Protein AF-A0AAW2ZKB3-F1 (afdb_monomer)

InterPro domains:
  IPR002048 EF-hand domain [PF13499] (27-83)
  IPR002048 EF-hand domain [PF13499] (106-162)
  IPR002048 EF-hand domain [PS50222] (54-89)
  IPR002048 EF-hand domain [PS50222] (99-134)
  IPR002048 EF-hand domain [PS50222] (140-165)
  IPR002048 EF-hand domain [SM00054] (58-86)
  IPR002048 EF-hand domain [SM00054] (103-131)
  IPR002048 EF-hand domain [SM00054] (137-165)
  IPR011992 EF-hand domain pair [SSF47473] (18-162)
  IPR018247 EF-Hand 1, calcium-binding site [PS00018] (67-79)
  IPR018247 EF-Hand 1, calcium-binding site [PS00018] (146-158)

Secondary structure (DSSP, 8-state):
--HHHHHSS-TTHHHHHHHHHHHHSSSSSSEE-HHHHHHHHHHHHHHHT------HHHHHHHHHHH-SS-SSSEEHHHHHHHHHHHHHH-GGGHHHHHHHHHHHHHHHHHH-TT--SEE-HHHHHHHHHHTT--GGGHHHHHHHH-SS-SS-EEHHHHHHHTT--

Foldseek 3Di:
DQLLVQCQDDDDSNLVVLQVLLCVQDPDALKAALVSVLSSVVVLCVSNVEDAPSPSLLSVLVQQQQPPVPPRIHGSVSVVVVVVVVVVVPSNCNRVLSVVSSVVVVLQVVLVVVVPQWHALVSVLVSCVVVVHDSVCSVVLQCQLVVVPPRTRHSNSVCVSVVSD

Sequence (165 aa):
MSATRLLSHTNASNKAIMRSVFRSHHEGDDIVDKEGLRSVLKEISSRVQEEINTSDKSIKSLMLLMDSDNNGTVDFEEFFKWWSKLIKNDVKKVGGVVDEISTLYENYISYDKDGKGYLNHDQFKMLWEDMGNDPCFAAEAINYVDANHDNQISFQELCIAFNII

Structure (mmCIF, N/CA/C/O backbone):
data_AF-A0AAW2ZKB3-F1
#
_entry.id   AF-A0AAW2ZKB3-F1
#
loop_
_atom_site.group_PDB
_atom_site.id
_atom_site.type_symbol
_atom_site.label_atom_id
_atom_site.label_alt_id
_atom_site.label_comp_id
_atom_site.label_asym_id
_atom_site.label_entity_id
_atom_site.label_seq_id
_atom_site.pdbx_PDB_ins_code
_atom_site.Cartn_x
_atom_site.Cartn_y
_atom_site.Cartn_z
_atom_site.occupancy
_atom_site.B_iso_or_equiv
_atom_site.auth_seq_id
_atom_site.auth_comp_id
_atom_site.auth_asym_id
_atom_site.auth_atom_id
_atom_site.pdbx_PDB_model_num
ATOM 1 N N . MET A 1 1 ? -8.822 1.399 31.746 1.00 42.34 1 MET A N 1
ATOM 2 C CA . MET A 1 1 ? -8.377 0.242 30.938 1.00 42.34 1 MET A CA 1
ATOM 3 C C . MET A 1 1 ? -7.554 0.793 29.788 1.00 42.34 1 MET A C 1
ATOM 5 O O . MET A 1 1 ? -8.070 1.655 29.096 1.00 42.34 1 MET A O 1
ATOM 9 N N . SER A 1 2 ? -6.280 0.408 29.649 1.00 42.28 2 SER A N 1
ATOM 10 C CA . SER A 1 2 ? -5.425 0.959 28.585 1.00 42.28 2 SER A CA 1
ATOM 11 C C . SER A 1 2 ? -5.968 0.533 27.223 1.00 42.28 2 SER A C 1
ATOM 13 O O . SER A 1 2 ? -6.228 -0.655 27.028 1.00 42.28 2 SER A O 1
ATOM 15 N N . ALA A 1 3 ? -6.158 1.473 26.302 1.00 44.09 3 ALA A N 1
ATOM 16 C CA . ALA A 1 3 ? -6.725 1.211 24.981 1.00 44.09 3 ALA A CA 1
ATOM 17 C C . ALA A 1 3 ? -5.878 0.223 24.150 1.00 44.09 3 ALA A C 1
ATOM 19 O O . ALA A 1 3 ? -6.408 -0.541 23.346 1.00 44.09 3 ALA A O 1
ATOM 20 N N . THR A 1 4 ? -4.591 0.092 24.487 1.00 46.59 4 THR A N 1
ATOM 21 C CA . THR A 1 4 ? -3.684 -0.957 23.995 1.00 46.59 4 THR A CA 1
ATOM 22 C C . THR A 1 4 ? -4.184 -2.377 24.295 1.00 46.59 4 THR A C 1
ATOM 24 O O . THR A 1 4 ? -3.910 -3.302 23.540 1.00 46.59 4 THR A O 1
ATOM 27 N N . ARG A 1 5 ? -4.940 -2.579 25.386 1.00 46.22 5 ARG A N 1
ATOM 28 C CA . ARG A 1 5 ? -5.510 -3.885 25.767 1.00 46.22 5 ARG A CA 1
ATOM 29 C C . ARG A 1 5 ? -6.793 -4.216 25.000 1.00 46.22 5 ARG A C 1
ATOM 31 O O . ARG A 1 5 ? -7.137 -5.385 24.887 1.00 46.22 5 ARG A O 1
ATOM 38 N N . LEU A 1 6 ? -7.482 -3.197 24.483 1.00 51.41 6 LEU A N 1
ATOM 39 C CA . LEU A 1 6 ? -8.721 -3.339 23.714 1.00 51.41 6 LEU A CA 1
ATOM 40 C C . LEU A 1 6 ? -8.462 -3.797 22.277 1.00 51.41 6 LEU A C 1
ATOM 42 O O . LEU A 1 6 ? -9.338 -4.414 21.692 1.00 51.41 6 LEU A O 1
ATOM 46 N N . LEU A 1 7 ? -7.266 -3.525 21.744 1.00 55.62 7 LEU A N 1
ATOM 47 C CA . LEU A 1 7 ? -6.882 -3.858 20.371 1.00 55.62 7 LEU A CA 1
ATOM 48 C C . LEU A 1 7 ? -5.869 -5.013 20.279 1.00 55.62 7 LEU A C 1
ATOM 50 O O . LEU A 1 7 ? -5.581 -5.477 19.180 1.00 55.62 7 LEU A O 1
ATOM 54 N N . SER A 1 8 ? -5.365 -5.530 21.408 1.00 52.09 8 SER A N 1
ATOM 55 C CA . SER A 1 8 ? -4.325 -6.572 21.428 1.00 52.09 8 SER A CA 1
ATOM 56 C C . SER A 1 8 ? -4.827 -8.022 21.405 1.00 52.09 8 SER A C 1
ATOM 58 O O . SER A 1 8 ? -4.004 -8.923 21.283 1.00 52.09 8 SER A O 1
ATOM 60 N N . HIS A 1 9 ? -6.134 -8.292 21.538 1.00 43.50 9 HIS A N 1
ATOM 61 C CA . HIS A 1 9 ? -6.676 -9.663 21.578 1.00 43.50 9 HIS A CA 1
ATOM 62 C C . HIS A 1 9 ? -7.758 -9.899 20.495 1.00 43.50 9 HIS A C 1
ATOM 64 O O . HIS A 1 9 ? -8.901 -9.475 20.625 1.00 43.50 9 HIS A O 1
ATOM 70 N N . THR A 1 10 ? -7.329 -10.583 19.424 1.00 53.44 10 THR A N 1
ATOM 71 C CA . THR A 1 10 ? -8.042 -11.441 18.442 1.00 53.44 10 THR A CA 1
ATOM 72 C C . THR A 1 10 ? -9.360 -11.023 17.738 1.00 53.44 10 THR A C 1
ATOM 74 O O . THR A 1 10 ? -10.440 -10.882 18.305 1.00 53.44 10 THR A O 1
ATOM 77 N N . ASN A 1 11 ? -9.237 -11.016 16.401 1.00 63.88 11 ASN A N 1
ATOM 78 C CA . ASN A 1 11 ? -10.074 -11.537 15.296 1.00 63.88 11 ASN A CA 1
ATOM 79 C C . ASN A 1 11 ? -11.592 -11.260 15.169 1.00 63.88 11 ASN A C 1
ATOM 81 O O . ASN A 1 11 ? -12.069 -11.223 14.040 1.00 63.88 11 ASN A O 1
ATOM 85 N N . ALA A 1 12 ? -12.361 -11.017 16.233 1.00 58.09 12 ALA A N 1
ATOM 86 C CA . ALA A 1 12 ? -13.806 -10.731 16.110 1.00 58.09 12 ALA A CA 1
ATOM 87 C C . ALA A 1 12 ? -14.213 -9.443 16.834 1.00 58.09 12 ALA A C 1
ATOM 89 O O . ALA A 1 12 ? -14.816 -8.556 16.229 1.00 58.09 12 ALA A O 1
ATOM 90 N N . SER A 1 13 ? -13.801 -9.288 18.094 1.00 61.84 13 SER A N 1
ATOM 91 C CA . SER A 1 13 ? -14.070 -8.077 18.880 1.00 61.84 13 SER A CA 1
ATOM 92 C C . SER A 1 13 ? -13.361 -6.857 18.289 1.00 61.84 13 SER A C 1
ATOM 94 O O . SER A 1 13 ? -13.972 -5.803 18.131 1.00 61.84 13 SER A O 1
ATOM 96 N N . ASN A 1 14 ? -12.110 -7.025 17.847 1.00 71.19 14 ASN A N 1
ATOM 97 C CA . ASN A 1 14 ? -11.371 -5.982 17.131 1.00 71.19 14 ASN A CA 1
ATOM 98 C C . ASN A 1 14 ? -12.036 -5.612 15.799 1.00 71.19 14 ASN A C 1
ATOM 100 O O . ASN A 1 14 ? -12.110 -4.433 15.465 1.00 71.19 14 ASN A O 1
ATOM 104 N N . LYS A 1 15 ? -12.552 -6.605 15.057 1.00 81.12 15 LYS A N 1
ATOM 105 C CA . LYS A 1 15 ? -13.253 -6.380 13.784 1.00 81.12 15 LYS A CA 1
ATOM 106 C C . LYS A 1 15 ? -14.532 -5.574 14.002 1.00 81.12 15 LYS A C 1
ATOM 108 O O . LYS A 1 15 ? -14.766 -4.615 13.280 1.00 81.12 15 LYS A O 1
ATOM 113 N N . ALA A 1 16 ? -15.315 -5.897 15.032 1.00 81.50 16 ALA A N 1
ATOM 114 C CA . ALA A 1 16 ? -16.530 -5.158 15.374 1.00 81.50 16 ALA A CA 1
ATOM 115 C C . ALA A 1 16 ? -16.243 -3.709 15.804 1.00 81.50 16 ALA A C 1
ATOM 117 O O . ALA A 1 16 ? -16.928 -2.791 15.355 1.00 81.50 16 ALA A O 1
ATOM 118 N N . ILE A 1 17 ? -15.209 -3.489 16.626 1.00 80.44 17 ILE A N 1
ATOM 119 C CA . ILE A 1 17 ? -14.791 -2.140 17.037 1.00 80.44 17 ILE A CA 1
ATOM 120 C C . ILE A 1 17 ? -14.342 -1.330 15.820 1.00 80.44 17 ILE A C 1
ATOM 122 O O . ILE A 1 17 ? -14.791 -0.201 15.648 1.00 80.44 17 ILE A O 1
ATOM 126 N N . MET A 1 18 ? -13.501 -1.909 14.959 1.00 82.31 18 MET A N 1
ATOM 127 C CA . MET A 1 18 ? -13.028 -1.233 13.751 1.00 82.31 18 MET A CA 1
ATOM 128 C C . MET A 1 18 ? -14.167 -0.948 12.778 1.00 82.31 18 MET A C 1
ATOM 130 O O . MET A 1 18 ? -14.229 0.148 12.241 1.00 82.31 18 MET A O 1
ATOM 134 N N . ARG A 1 19 ? -15.127 -1.866 12.620 1.00 86.25 19 ARG A N 1
ATOM 135 C CA . ARG A 1 19 ? -16.318 -1.624 11.794 1.00 86.25 19 ARG A CA 1
ATOM 136 C C . ARG A 1 19 ? -17.173 -0.492 12.351 1.00 86.25 19 ARG A C 1
ATOM 138 O O . ARG A 1 19 ? -17.700 0.309 11.592 1.00 86.25 19 ARG A O 1
ATOM 145 N N . SER A 1 20 ? -17.283 -0.393 13.676 1.00 84.81 20 SER A N 1
ATOM 146 C CA . SER A 1 20 ? -17.976 0.723 14.322 1.00 84.81 20 SER A CA 1
ATOM 147 C C . SER A 1 20 ? -17.268 2.060 14.097 1.00 84.81 20 SER A C 1
ATOM 149 O O . SER A 1 20 ? -17.957 3.055 13.911 1.00 84.81 20 SER A O 1
ATOM 151 N N . VAL A 1 21 ? -15.931 2.089 14.128 1.00 83.81 21 VAL A N 1
ATOM 152 C CA . VAL A 1 21 ? -15.133 3.287 13.806 1.00 83.81 21 VAL A CA 1
ATOM 153 C C . VAL A 1 21 ? -15.304 3.663 12.336 1.00 83.81 21 VAL A C 1
ATOM 155 O O . VAL A 1 21 ? -15.530 4.818 12.004 1.00 83.81 21 VAL A O 1
ATOM 158 N N . PHE A 1 22 ? -15.249 2.675 11.451 1.00 84.06 22 PHE A N 1
ATOM 159 C CA . PHE A 1 22 ? -15.410 2.873 10.018 1.00 84.06 22 PHE A CA 1
ATOM 160 C C . PHE A 1 22 ? -16.782 3.493 9.691 1.00 84.06 22 PHE A C 1
ATOM 162 O O . PHE A 1 22 ? -16.865 4.521 9.026 1.00 84.06 22 PHE A O 1
ATOM 169 N N . ARG A 1 23 ? -17.856 2.958 10.288 1.00 83.88 23 ARG A N 1
ATOM 170 C CA . ARG A 1 23 ? -19.229 3.471 10.130 1.00 83.88 23 ARG A CA 1
ATOM 171 C C . ARG A 1 23 ? -19.502 4.808 10.809 1.00 83.88 23 ARG A C 1
ATOM 173 O O . ARG A 1 23 ? -20.448 5.483 10.426 1.00 83.88 23 ARG A O 1
ATOM 180 N N . SER A 1 24 ? -18.732 5.211 11.822 1.00 79.94 24 SER A N 1
ATOM 181 C CA . SER A 1 24 ? -18.928 6.537 12.429 1.00 79.94 24 SER A CA 1
ATOM 182 C C . SER A 1 24 ? -18.424 7.676 11.543 1.00 79.94 24 SER A C 1
ATOM 184 O O . SER A 1 24 ? -18.748 8.830 11.811 1.00 79.94 24 SER A O 1
ATOM 186 N N . HIS A 1 25 ? -17.637 7.363 10.509 1.00 73.50 25 HIS A N 1
ATOM 187 C CA . HIS A 1 25 ? -17.055 8.340 9.590 1.00 73.50 25 HIS A CA 1
ATOM 188 C C . HIS A 1 25 ? -17.618 8.268 8.162 1.00 73.50 25 HIS A C 1
ATOM 190 O O . HIS A 1 25 ? -17.236 9.095 7.336 1.00 73.50 25 HIS A O 1
ATOM 196 N N . HIS A 1 26 ? -18.545 7.347 7.875 1.00 68.81 26 HIS A N 1
ATOM 197 C CA . HIS A 1 26 ? -19.258 7.289 6.599 1.00 68.81 26 HIS A CA 1
ATOM 198 C C . HIS A 1 26 ? -20.697 6.785 6.793 1.00 68.81 26 HIS A C 1
ATOM 200 O O . HIS A 1 26 ? -20.921 5.731 7.390 1.00 68.81 26 HIS A O 1
ATOM 206 N N . GLU A 1 27 ? -21.683 7.555 6.324 1.00 57.53 27 GLU A N 1
ATOM 207 C CA . GLU A 1 27 ? -23.092 7.158 6.366 1.00 57.53 27 GLU A CA 1
ATOM 208 C C . GLU A 1 27 ? -23.414 6.259 5.167 1.00 57.53 27 GLU A C 1
ATOM 210 O O . GLU A 1 27 ? -23.434 6.717 4.031 1.00 57.53 27 GLU A O 1
ATOM 215 N N . GLY A 1 28 ? -23.731 4.990 5.426 1.00 64.00 28 GLY A N 1
ATOM 216 C CA . GLY A 1 28 ? -24.488 4.155 4.487 1.00 64.00 28 GLY A CA 1
ATOM 217 C C . GLY A 1 28 ? -23.713 3.012 3.850 1.00 64.00 28 GLY A C 1
ATOM 218 O O . GLY A 1 28 ? -24.242 1.903 3.828 1.00 64.00 28 GLY A O 1
ATOM 219 N N . ASP A 1 29 ? -22.459 3.223 3.464 1.00 64.25 29 ASP A N 1
ATOM 220 C CA . ASP A 1 29 ? -21.661 2.196 2.798 1.00 64.25 29 ASP A CA 1
ATOM 221 C C . ASP A 1 29 ? -20.421 1.877 3.636 1.00 64.25 29 ASP A C 1
ATOM 223 O O . ASP A 1 29 ? -19.749 2.776 4.135 1.00 64.25 29 ASP A O 1
ATOM 227 N N . ASP A 1 30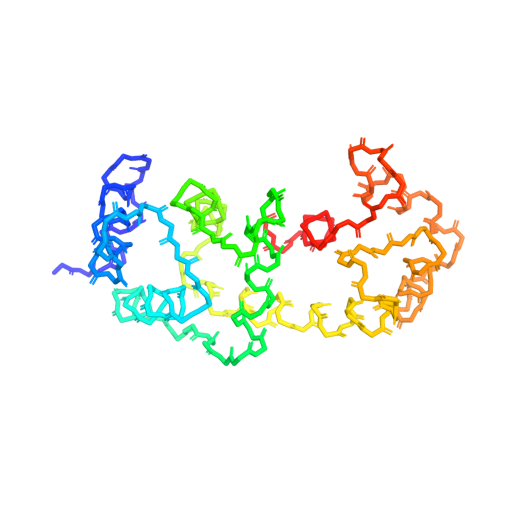 ? -20.112 0.589 3.833 1.00 82.50 30 ASP A N 1
ATOM 228 C CA . ASP A 1 30 ? -18.854 0.121 4.442 1.00 82.50 30 ASP A CA 1
ATOM 229 C C . ASP A 1 30 ? -17.666 0.401 3.475 1.00 82.50 30 ASP A C 1
ATOM 231 O O . ASP A 1 30 ? -16.806 -0.450 3.279 1.00 82.50 30 ASP A O 1
ATOM 235 N N . ILE A 1 31 ? -17.635 1.598 2.875 1.00 87.62 31 ILE A N 1
ATOM 236 C CA . ILE A 1 31 ? -16.665 2.150 1.931 1.00 87.62 31 ILE A CA 1
ATOM 237 C C . ILE A 1 31 ? -16.236 3.536 2.435 1.00 87.62 31 ILE A C 1
ATOM 239 O O . ILE A 1 31 ? -17.044 4.279 2.986 1.00 87.62 31 ILE A O 1
ATOM 243 N N . VAL A 1 32 ? -14.967 3.898 2.266 1.00 89.38 32 VAL A N 1
ATOM 2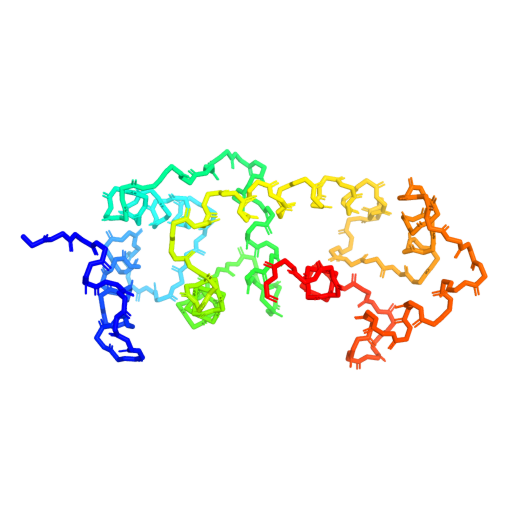44 C CA . VAL A 1 32 ? -14.455 5.246 2.530 1.00 89.38 32 VAL A CA 1
ATOM 245 C C . VAL A 1 32 ? -13.677 5.773 1.336 1.00 89.38 32 VAL A C 1
ATOM 247 O O . VAL A 1 32 ? -12.929 5.052 0.678 1.00 89.38 32 VAL A O 1
ATOM 250 N N . ASP A 1 33 ? -13.821 7.070 1.091 1.00 89.75 33 ASP A N 1
ATOM 251 C CA . ASP A 1 33 ? -12.916 7.810 0.224 1.00 89.75 33 ASP A CA 1
ATOM 252 C C . ASP A 1 33 ? -11.648 8.236 0.992 1.00 89.75 33 ASP A C 1
ATOM 254 O O . ASP A 1 33 ? -11.443 7.920 2.169 1.00 89.75 33 ASP A O 1
ATOM 258 N N . LYS A 1 34 ? -10.795 9.016 0.328 1.00 90.12 34 LYS A N 1
ATOM 259 C CA . LYS A 1 34 ? -9.562 9.566 0.899 1.00 90.12 34 LYS A CA 1
ATOM 260 C C . LYS A 1 34 ? -9.776 10.305 2.235 1.00 90.12 34 LYS A C 1
ATOM 262 O O . LYS A 1 34 ? -8.973 10.152 3.159 1.00 90.12 34 LYS A O 1
ATOM 267 N N . GLU A 1 35 ? -10.818 11.127 2.356 1.00 90.69 35 GLU A N 1
ATOM 268 C CA . GLU A 1 35 ? -11.070 11.919 3.569 1.00 90.69 35 GLU A CA 1
ATOM 269 C C . GLU A 1 35 ? -11.740 11.078 4.668 1.00 90.69 35 GLU A C 1
ATOM 271 O O . GLU A 1 35 ? -11.463 11.264 5.863 1.00 90.69 35 GLU A O 1
ATOM 276 N N . GLY A 1 36 ? -12.542 10.087 4.272 1.00 90.81 36 GLY A N 1
ATOM 277 C CA . GLY A 1 36 ? -13.062 9.048 5.153 1.00 90.81 36 GLY A CA 1
ATOM 278 C C . GLY A 1 36 ? -11.935 8.225 5.779 1.00 90.81 36 GLY A C 1
ATOM 279 O O . GLY A 1 36 ? -11.858 8.131 7.007 1.00 90.81 36 GLY A O 1
ATOM 280 N N . LEU A 1 37 ? -10.987 7.730 4.973 1.00 90.38 37 LEU A N 1
ATOM 281 C CA . LEU A 1 37 ? -9.825 6.978 5.461 1.00 90.38 37 LEU A CA 1
ATOM 282 C C . LEU A 1 37 ? -8.978 7.818 6.427 1.00 90.38 37 LEU A C 1
ATOM 284 O O . LEU A 1 37 ? -8.593 7.351 7.501 1.00 90.38 37 LEU A O 1
ATOM 288 N N . ARG A 1 38 ? -8.739 9.092 6.093 1.00 92.62 38 ARG A N 1
ATOM 289 C CA . ARG A 1 38 ? -8.053 10.048 6.976 1.00 92.62 38 ARG A CA 1
ATOM 290 C C . ARG A 1 38 ? -8.746 10.174 8.335 1.00 92.62 38 ARG A C 1
ATOM 292 O O . ARG A 1 38 ? -8.068 10.210 9.363 1.00 92.62 38 ARG A O 1
ATOM 299 N N . SER A 1 39 ? -10.073 10.257 8.352 1.00 91.19 39 SER A N 1
ATOM 300 C CA . SER A 1 39 ? -10.855 10.370 9.588 1.00 91.19 39 SER A CA 1
ATOM 301 C C . SER A 1 39 ? -10.773 9.095 10.430 1.00 91.19 39 SER A C 1
ATOM 303 O O . SER A 1 39 ? -10.488 9.174 11.626 1.00 91.19 39 SER A O 1
ATOM 305 N N . VAL A 1 40 ? -10.898 7.926 9.792 1.00 89.69 40 VAL A N 1
ATOM 306 C CA . VAL A 1 40 ? -10.735 6.613 10.439 1.00 89.69 40 VAL A CA 1
ATOM 307 C C . VAL A 1 40 ? -9.356 6.483 11.095 1.00 89.69 40 VAL A C 1
ATOM 309 O O . VAL A 1 40 ? -9.261 6.106 12.263 1.00 89.69 40 VAL A O 1
ATOM 312 N N . LEU A 1 41 ? -8.278 6.854 10.395 1.00 89.25 41 LEU A N 1
ATOM 313 C CA . LEU A 1 41 ? -6.915 6.773 10.933 1.00 89.25 41 LEU A CA 1
ATOM 314 C C . LEU A 1 41 ? -6.668 7.735 12.103 1.00 89.25 41 LEU A C 1
ATOM 316 O O . LEU A 1 41 ? -5.961 7.372 13.04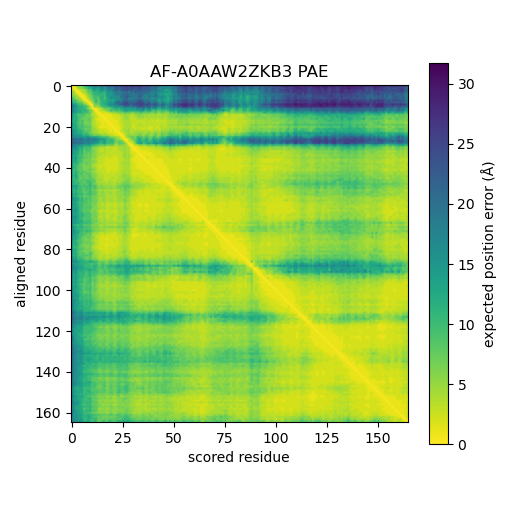3 1.00 89.25 41 LEU A O 1
ATOM 320 N N . LYS A 1 42 ? -7.267 8.933 12.097 1.00 89.88 42 LYS A N 1
ATOM 321 C CA . LYS A 1 42 ? -7.186 9.874 13.232 1.00 89.88 42 LYS A CA 1
ATOM 322 C C . LYS A 1 42 ? -7.873 9.333 14.484 1.00 89.88 42 LYS A C 1
ATOM 324 O O . LYS A 1 42 ? -7.313 9.417 15.576 1.00 89.88 42 LYS A O 1
ATOM 329 N N . GLU A 1 43 ? -9.061 8.759 14.328 1.00 88.50 43 GLU A N 1
ATOM 330 C CA . GLU A 1 43 ? -9.792 8.131 15.432 1.00 88.50 43 GLU A CA 1
ATOM 331 C C . GLU A 1 43 ? -9.007 6.939 15.996 1.00 88.50 43 GLU A C 1
ATOM 333 O O . GLU A 1 43 ? -8.867 6.783 17.212 1.00 88.50 43 GLU A O 1
ATOM 338 N N . ILE A 1 44 ? -8.414 6.128 15.118 1.00 84.31 44 ILE A N 1
ATOM 339 C CA . ILE A 1 44 ? -7.528 5.037 15.519 1.00 84.31 44 ILE A CA 1
ATOM 340 C C . ILE A 1 44 ? -6.316 5.571 16.273 1.00 84.31 44 ILE A C 1
ATOM 342 O O . ILE A 1 44 ? -6.056 5.077 17.364 1.00 84.31 44 ILE A O 1
ATOM 346 N N . SER A 1 45 ? -5.617 6.579 15.744 1.00 86.56 45 SER A N 1
ATOM 347 C CA . SER A 1 45 ? -4.459 7.217 16.385 1.00 86.56 45 SER A CA 1
ATOM 348 C C . SER A 1 45 ? -4.790 7.674 17.812 1.00 86.56 45 SER A C 1
ATOM 350 O O . SER A 1 45 ? -4.062 7.350 18.754 1.00 86.56 45 SER A O 1
ATOM 352 N N . SER A 1 46 ? -5.955 8.305 18.007 1.00 86.88 46 SER A N 1
ATOM 353 C CA . SER A 1 46 ?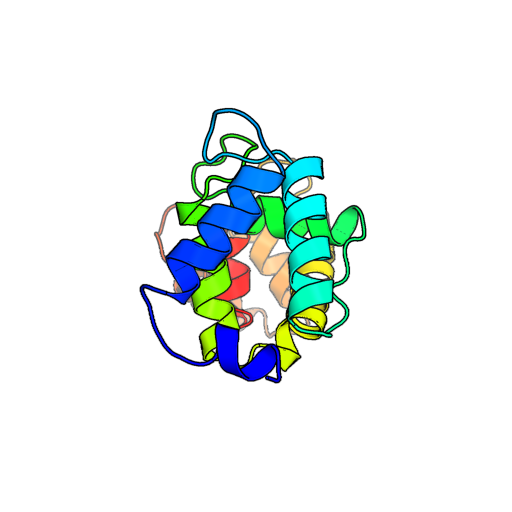 -6.454 8.689 19.335 1.00 86.88 46 SER A CA 1
ATOM 354 C C . SER A 1 46 ? -6.668 7.483 20.258 1.00 86.88 46 SER A C 1
ATOM 356 O O . SER A 1 46 ? -6.267 7.500 21.425 1.00 86.88 46 SER A O 1
ATOM 358 N N . ARG A 1 47 ? -7.255 6.398 19.735 1.00 82.88 47 ARG A N 1
ATOM 359 C CA . ARG A 1 47 ? -7.505 5.168 20.498 1.00 82.88 47 ARG A CA 1
ATOM 360 C C . ARG A 1 47 ? -6.223 4.425 20.838 1.00 82.88 47 ARG A C 1
ATOM 362 O O . ARG A 1 47 ? -6.091 3.962 21.962 1.00 82.88 47 ARG A O 1
ATOM 369 N N . VAL A 1 48 ? -5.283 4.281 19.910 1.00 78.12 48 VAL A N 1
ATOM 370 C CA . VAL A 1 48 ? -4.036 3.539 20.154 1.00 78.12 48 VAL A CA 1
ATOM 371 C C . VAL A 1 48 ? -3.004 4.352 20.932 1.00 78.12 48 VAL A C 1
ATOM 373 O O . VAL A 1 48 ? -2.073 3.756 21.469 1.00 78.12 48 VAL A O 1
ATOM 376 N N . GLN A 1 49 ? -3.223 5.667 21.068 1.00 82.38 49 GLN A N 1
ATOM 377 C CA . GLN A 1 49 ? -2.275 6.626 21.643 1.00 82.38 49 GLN A CA 1
ATOM 378 C C . GLN A 1 49 ? -0.918 6.591 20.926 1.00 82.38 49 GLN A C 1
ATOM 380 O O . GLN A 1 49 ? 0.125 6.693 21.562 1.00 82.38 49 GLN A O 1
ATOM 385 N N . GLU A 1 50 ? -0.962 6.430 19.605 1.00 82.62 50 GLU A N 1
ATOM 386 C CA . GLU A 1 50 ? 0.194 6.410 18.710 1.00 82.62 50 GLU A CA 1
ATOM 387 C C . GLU A 1 50 ? -0.069 7.405 17.587 1.00 82.62 50 GLU A C 1
ATOM 389 O O . GLU A 1 50 ? -1.179 7.456 17.043 1.00 82.62 50 GLU A O 1
ATOM 394 N N . GLU A 1 51 ? 0.930 8.209 17.247 1.00 87.00 51 GLU A N 1
ATOM 395 C CA . GLU A 1 51 ? 0.809 9.164 16.157 1.00 87.00 51 GLU A CA 1
ATOM 396 C C . GLU A 1 51 ? 0.841 8.420 14.822 1.00 87.00 51 GLU A C 1
ATOM 398 O O . GLU A 1 51 ? 1.776 7.684 14.518 1.00 87.00 51 GLU A O 1
ATOM 403 N N . ILE A 1 52 ? -0.208 8.596 14.022 1.00 88.25 52 ILE A N 1
ATOM 404 C CA . ILE A 1 52 ? -0.257 8.072 12.660 1.00 88.25 52 ILE A CA 1
ATOM 405 C C . ILE A 1 52 ? -0.144 9.260 11.718 1.00 88.25 52 ILE A C 1
ATOM 407 O O . ILE A 1 52 ? -0.964 10.184 11.767 1.00 88.25 52 ILE A O 1
ATOM 411 N N . ASN A 1 53 ? 0.853 9.230 10.836 1.00 88.75 53 ASN A N 1
ATOM 412 C CA . ASN A 1 53 ? 1.027 10.259 9.827 1.00 88.75 53 ASN A CA 1
ATOM 413 C C . ASN A 1 53 ? -0.155 10.240 8.850 1.00 88.75 53 ASN A C 1
ATOM 415 O O . ASN A 1 53 ? -0.278 9.373 7.989 1.00 88.75 53 ASN A O 1
ATOM 419 N N . THR A 1 54 ? -1.026 11.236 8.981 1.00 91.88 54 THR A N 1
ATOM 420 C CA . THR A 1 54 ? -2.196 11.407 8.116 1.00 91.88 54 THR A CA 1
ATOM 421 C C . THR A 1 54 ? -1.964 12.473 7.051 1.00 91.88 54 THR A C 1
ATOM 423 O O . THR A 1 54 ? -2.923 13.047 6.562 1.00 91.88 54 THR A O 1
ATOM 426 N N . SER A 1 55 ? -0.727 12.802 6.668 1.00 92.06 55 SER A N 1
ATOM 427 C CA . SER A 1 55 ? -0.477 13.743 5.563 1.00 92.06 55 SER A CA 1
ATOM 428 C C . SER A 1 55 ? -1.158 13.293 4.260 1.00 92.06 55 SER A C 1
ATOM 430 O O . SER A 1 55 ? -1.440 12.112 4.071 1.00 92.06 55 SER A O 1
ATOM 432 N N . ASP A 1 56 ? -1.427 14.216 3.328 1.00 90.69 56 ASP A N 1
ATOM 433 C CA . ASP A 1 56 ? -2.029 13.855 2.029 1.00 90.69 56 ASP A CA 1
ATOM 434 C C . ASP A 1 56 ? -1.258 12.764 1.290 1.00 90.69 56 ASP A C 1
ATOM 436 O O . ASP A 1 56 ? -1.862 11.922 0.630 1.00 90.69 56 ASP A O 1
ATOM 440 N N . LYS A 1 57 ? 0.068 12.784 1.417 1.00 89.38 57 LYS A N 1
ATOM 441 C CA . LYS A 1 57 ? 0.951 11.779 0.843 1.00 89.38 57 LYS A CA 1
ATOM 442 C C . LYS A 1 57 ? 0.717 10.411 1.482 1.00 89.38 57 LYS A C 1
ATOM 444 O O . LYS A 1 57 ? 0.454 9.457 0.761 1.00 89.38 57 LYS A O 1
ATOM 449 N N . SER A 1 58 ? 0.743 10.336 2.812 1.00 90.50 58 SER A N 1
ATOM 450 C CA . SER A 1 58 ? 0.539 9.080 3.541 1.00 90.50 58 SER A CA 1
ATOM 451 C C . SER A 1 58 ? -0.867 8.515 3.337 1.00 90.50 58 SER A C 1
ATOM 453 O O . SER A 1 58 ? -1.037 7.313 3.205 1.00 90.50 58 SER A O 1
ATOM 455 N N . ILE A 1 59 ? -1.893 9.363 3.234 1.00 92.69 59 ILE A N 1
ATOM 456 C CA . ILE A 1 59 ? -3.239 8.877 2.910 1.00 92.69 59 ILE A CA 1
ATOM 457 C C . ILE A 1 59 ? -3.293 8.325 1.482 1.00 92.69 59 ILE A C 1
ATOM 459 O O . ILE A 1 59 ? -3.877 7.271 1.275 1.00 92.69 59 ILE A O 1
ATOM 463 N N . LYS A 1 60 ? -2.674 8.989 0.498 1.00 90.69 60 LYS A N 1
ATOM 464 C CA . LYS A 1 60 ? -2.635 8.483 -0.885 1.00 90.69 60 LYS A CA 1
ATOM 465 C C . LYS A 1 60 ? -1.905 7.147 -0.998 1.00 90.69 60 LYS A C 1
ATOM 467 O O . LYS A 1 60 ? -2.404 6.260 -1.682 1.00 90.69 60 LYS A O 1
ATOM 472 N N . SER A 1 61 ? -0.766 6.996 -0.320 1.00 91.25 61 SER A N 1
ATOM 473 C CA . SER A 1 61 ? -0.027 5.732 -0.323 1.00 91.25 61 SER A CA 1
ATOM 474 C C . SER A 1 61 ? -0.839 4.606 0.313 1.00 91.25 61 SER A C 1
ATOM 476 O O . SER A 1 61 ? -0.877 3.499 -0.212 1.00 91.25 61 SER A O 1
ATOM 478 N N . LEU A 1 62 ? -1.546 4.901 1.405 1.00 92.19 62 LEU A N 1
ATOM 479 C CA . LEU A 1 62 ? -2.429 3.949 2.067 1.00 92.19 62 LEU A CA 1
ATOM 480 C C . LEU A 1 62 ? -3.664 3.593 1.235 1.00 92.19 62 LEU A C 1
ATOM 482 O O . LEU A 1 62 ? -4.029 2.424 1.209 1.00 92.19 62 LEU A O 1
ATOM 486 N N . MET A 1 63 ? -4.272 4.556 0.537 1.00 91.19 63 MET A N 1
ATOM 487 C CA . MET A 1 63 ? -5.360 4.282 -0.410 1.00 91.19 63 MET A CA 1
ATOM 488 C C . MET A 1 63 ? -4.890 3.294 -1.477 1.00 91.19 63 MET A C 1
ATOM 490 O O . MET A 1 63 ? -5.482 2.233 -1.596 1.00 91.19 63 MET A O 1
ATOM 494 N N . LEU A 1 64 ? -3.777 3.586 -2.162 1.00 88.25 64 LEU A N 1
ATOM 495 C CA . LEU A 1 64 ? -3.232 2.715 -3.212 1.00 88.25 64 LEU A CA 1
ATOM 496 C C . LEU A 1 64 ? -2.852 1.321 -2.687 1.00 88.25 64 LEU A C 1
ATOM 498 O O . LEU A 1 64 ? -2.927 0.334 -3.405 1.00 88.25 64 LEU A O 1
ATOM 502 N N . LEU A 1 65 ? -2.419 1.234 -1.430 1.00 89.25 65 LEU A N 1
ATOM 503 C CA . LEU A 1 65 ? -2.081 -0.037 -0.798 1.00 89.25 65 LEU A CA 1
ATOM 504 C C . LEU A 1 65 ? -3.322 -0.870 -0.449 1.00 89.25 65 LEU A C 1
ATOM 506 O O . LEU A 1 65 ? -3.269 -2.098 -0.507 1.00 89.25 65 LEU A O 1
ATOM 510 N N . MET A 1 66 ? -4.410 -0.233 -0.018 1.00 90.69 66 MET A N 1
ATOM 511 C CA . MET A 1 66 ? -5.607 -0.933 0.457 1.00 90.69 66 MET A CA 1
ATOM 512 C C . MET A 1 66 ? -6.582 -1.268 -0.669 1.00 90.69 66 MET A C 1
ATOM 514 O O . MET A 1 66 ? -7.075 -2.394 -0.684 1.00 90.69 66 MET A O 1
ATOM 518 N N . ASP A 1 67 ? -6.794 -0.322 -1.586 1.00 89.50 67 ASP A N 1
ATOM 519 C CA . ASP A 1 67 ? -7.660 -0.421 -2.764 1.00 89.50 67 ASP A CA 1
ATOM 520 C C . ASP A 1 67 ? -7.118 -1.511 -3.700 1.00 89.50 67 ASP A C 1
ATOM 522 O O . ASP A 1 67 ? -6.202 -1.302 -4.496 1.00 89.50 67 ASP A O 1
ATOM 526 N N . SER A 1 68 ? -7.590 -2.739 -3.496 1.00 82.06 68 SER A N 1
ATOM 527 C CA . SER A 1 68 ? -7.078 -3.930 -4.179 1.00 82.06 68 SER A CA 1
ATOM 528 C C . SER A 1 68 ? -7.807 -4.168 -5.497 1.00 82.06 68 SER A C 1
ATOM 530 O O . SER A 1 68 ? -7.288 -4.872 -6.364 1.00 82.06 68 SER A O 1
ATOM 532 N N . ASP A 1 69 ? -9.018 -3.629 -5.633 1.00 84.56 69 ASP A N 1
ATOM 533 C CA . ASP A 1 69 ? -9.813 -3.700 -6.857 1.00 84.56 69 ASP A CA 1
ATOM 534 C C . ASP A 1 69 ? -9.652 -2.457 -7.757 1.00 84.56 69 ASP A C 1
ATOM 536 O O . ASP A 1 69 ? -10.161 -2.450 -8.881 1.00 84.56 69 ASP A O 1
ATOM 540 N N . ASN A 1 70 ? -8.875 -1.462 -7.312 1.00 82.94 70 ASN A N 1
ATOM 541 C CA . ASN A 1 70 ? -8.589 -0.200 -7.996 1.00 82.94 70 ASN A CA 1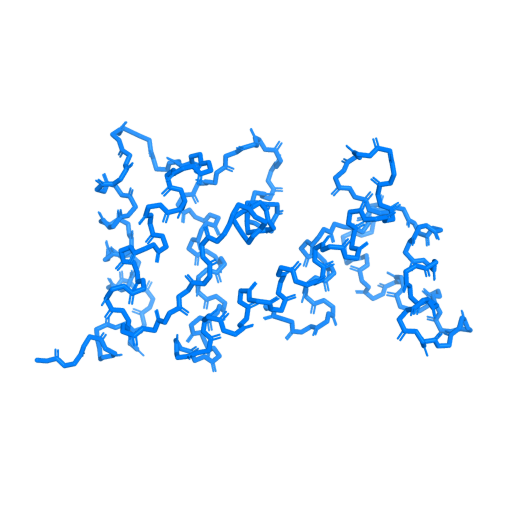
ATOM 542 C C . ASN A 1 70 ? -9.855 0.604 -8.325 1.00 82.94 70 ASN A C 1
ATOM 544 O O . ASN A 1 70 ? -9.938 1.260 -9.372 1.00 82.94 70 ASN A O 1
ATOM 548 N N . ASN A 1 71 ? -10.864 0.549 -7.454 1.00 86.81 71 ASN A N 1
ATOM 549 C CA . ASN A 1 71 ? -12.115 1.278 -7.645 1.00 86.81 71 ASN A CA 1
ATOM 550 C C . ASN A 1 71 ? -12.044 2.747 -7.166 1.00 86.81 71 ASN A C 1
ATOM 552 O O . ASN A 1 71 ? -12.980 3.519 -7.397 1.00 86.81 71 ASN A O 1
ATOM 556 N N . GLY A 1 72 ? -10.931 3.158 -6.547 1.00 85.38 72 GLY A N 1
ATOM 557 C CA . GLY A 1 72 ? -10.684 4.512 -6.047 1.00 85.38 72 GLY A CA 1
ATOM 558 C C . GLY A 1 72 ? -11.226 4.774 -4.639 1.00 85.38 72 GLY A C 1
ATOM 559 O O . GLY A 1 72 ? -11.159 5.909 -4.151 1.00 85.38 72 GLY A O 1
ATOM 560 N N . THR A 1 73 ? -11.763 3.751 -3.984 1.00 90.06 73 THR A N 1
ATOM 561 C CA . THR A 1 73 ? -12.293 3.771 -2.621 1.00 90.06 73 THR A CA 1
ATOM 562 C C . THR A 1 73 ? -11.731 2.595 -1.830 1.00 90.06 73 THR A C 1
ATOM 564 O O . THR A 1 73 ? -11.130 1.695 -2.395 1.00 90.06 73 THR A O 1
ATOM 567 N N . VAL A 1 74 ? -11.869 2.627 -0.507 1.00 91.25 74 VAL A N 1
ATOM 568 C CA . VAL A 1 74 ? -11.438 1.519 0.352 1.00 91.25 74 VAL A CA 1
ATOM 569 C C . VAL A 1 74 ? -12.650 0.976 1.074 1.00 91.25 74 VAL A C 1
ATOM 571 O O . VAL A 1 74 ? -13.297 1.713 1.820 1.00 91.25 74 VAL A O 1
ATOM 574 N N . ASP A 1 75 ? -12.951 -0.303 0.895 1.00 91.94 75 ASP A N 1
ATOM 575 C CA . ASP A 1 75 ? -13.990 -0.966 1.671 1.00 91.94 75 ASP A CA 1
ATOM 576 C C . ASP A 1 75 ? -13.490 -1.434 3.052 1.00 91.94 75 ASP A C 1
ATOM 578 O O . ASP A 1 75 ? -12.296 -1.450 3.379 1.00 91.94 75 ASP A O 1
ATOM 582 N N . PHE A 1 76 ? -14.427 -1.790 3.930 1.00 89.56 76 PHE A N 1
ATOM 583 C CA . PHE A 1 76 ? -14.092 -2.232 5.278 1.00 89.56 76 PHE A CA 1
ATOM 584 C C . PHE A 1 76 ? -13.238 -3.509 5.301 1.00 89.56 76 PHE A C 1
ATOM 586 O O . PHE A 1 76 ? -12.403 -3.665 6.195 1.00 89.56 76 PHE A O 1
ATOM 593 N N . GLU A 1 77 ? -13.456 -4.450 4.383 1.00 89.50 77 GLU A N 1
ATOM 594 C CA . GLU A 1 77 ? -12.684 -5.691 4.325 1.00 89.50 77 GLU A CA 1
ATOM 595 C C . GLU A 1 77 ? -11.259 -5.437 3.813 1.00 89.50 77 GLU A C 1
ATOM 597 O O . GLU A 1 77 ? -10.318 -6.006 4.372 1.00 89.50 77 GLU A O 1
ATOM 602 N N . GLU A 1 78 ? -11.073 -4.534 2.851 1.00 90.69 78 GLU A N 1
ATOM 603 C CA . GLU A 1 78 ? -9.766 -4.047 2.394 1.00 90.69 78 GLU A CA 1
ATOM 604 C C . GLU A 1 78 ? -8.991 -3.373 3.529 1.00 90.69 78 GLU A C 1
ATOM 606 O O . GLU A 1 78 ? -7.871 -3.787 3.866 1.00 90.69 78 GLU A O 1
ATOM 611 N N . PHE A 1 79 ? -9.626 -2.413 4.209 1.00 89.69 79 PHE A N 1
ATOM 612 C CA . PHE A 1 79 ? -9.058 -1.759 5.385 1.00 89.69 79 PHE A CA 1
ATOM 613 C C . PHE A 1 79 ? -8.709 -2.774 6.478 1.00 89.69 79 PHE A C 1
ATOM 615 O O . PHE A 1 79 ? -7.609 -2.759 7.036 1.00 89.69 79 PHE A O 1
ATOM 622 N N . PHE A 1 80 ? -9.632 -3.682 6.805 1.00 87.31 80 PHE A N 1
ATOM 623 C CA . PHE A 1 80 ? -9.432 -4.638 7.887 1.00 87.31 80 PHE A CA 1
ATOM 624 C C . PHE A 1 80 ? -8.345 -5.661 7.551 1.00 87.31 80 PHE A C 1
ATOM 626 O O . PHE A 1 80 ? -7.580 -6.045 8.438 1.00 87.31 80 PHE A O 1
ATOM 633 N N . LYS A 1 81 ? -8.225 -6.081 6.287 1.00 86.12 81 LYS A N 1
ATOM 634 C CA . LYS A 1 81 ? -7.139 -6.949 5.817 1.00 86.12 81 LYS A CA 1
ATOM 635 C C . LYS A 1 81 ? -5.790 -6.279 6.054 1.00 86.12 81 LYS A C 1
ATOM 637 O O . LYS A 1 81 ? -4.935 -6.895 6.694 1.00 86.12 81 LYS A O 1
ATOM 642 N N . TRP A 1 82 ? -5.623 -5.025 5.634 1.00 86.25 82 TRP A N 1
ATOM 643 C CA . TRP A 1 82 ? -4.412 -4.245 5.903 1.00 86.25 82 TRP A CA 1
ATOM 644 C C . TRP A 1 82 ? -4.161 -4.068 7.407 1.00 86.25 82 TRP A C 1
ATOM 646 O O . TRP A 1 82 ? -3.102 -4.440 7.915 1.00 86.25 82 TRP A O 1
ATOM 656 N N . TRP A 1 83 ? -5.167 -3.608 8.153 1.00 84.50 83 TRP A N 1
ATOM 657 C CA . TRP A 1 83 ? -5.064 -3.379 9.594 1.00 84.50 83 TRP A CA 1
ATOM 658 C C . TRP A 1 83 ? -4.667 -4.654 10.346 1.00 84.50 83 TRP A C 1
ATOM 660 O O . TRP A 1 83 ? -3.792 -4.635 11.209 1.00 84.50 83 TRP A O 1
ATOM 670 N N . SER A 1 84 ? -5.270 -5.790 9.988 1.00 81.81 84 SER A N 1
ATOM 671 C CA . SER A 1 84 ? -4.990 -7.089 10.602 1.00 81.81 84 SER A CA 1
ATOM 672 C C . SER A 1 84 ? -3.556 -7.567 10.370 1.00 81.81 84 SER A C 1
ATOM 674 O O . SER A 1 84 ? -3.012 -8.257 11.233 1.00 81.81 84 SER A O 1
ATOM 676 N N . LYS A 1 85 ? -2.938 -7.209 9.236 1.00 79.25 85 LYS A N 1
ATOM 677 C CA . LYS A 1 85 ? -1.522 -7.480 8.966 1.00 79.25 85 LYS A CA 1
ATOM 678 C C . LYS A 1 85 ? -0.625 -6.618 9.851 1.00 79.25 85 LYS A C 1
ATOM 680 O O . LYS A 1 85 ? 0.249 -7.153 10.525 1.00 79.25 85 LYS A O 1
ATOM 685 N N . LEU A 1 86 ? -0.920 -5.323 9.959 1.00 76.50 86 LEU A N 1
ATOM 686 C CA . LEU A 1 86 ? -0.127 -4.399 10.773 1.00 76.50 86 LEU A CA 1
ATOM 687 C C . LEU A 1 86 ? -0.146 -4.724 12.267 1.00 76.50 86 LEU A C 1
ATOM 689 O O . LEU A 1 86 ? 0.902 -4.791 12.912 1.00 76.50 86 LEU A O 1
ATOM 693 N N . ILE A 1 87 ? -1.327 -4.969 12.838 1.00 72.31 87 ILE A N 1
ATOM 694 C CA . ILE A 1 87 ? -1.444 -5.206 14.284 1.00 72.31 87 ILE A CA 1
ATOM 695 C C . ILE A 1 87 ? -0.860 -6.550 14.732 1.00 72.31 87 ILE A C 1
ATOM 697 O O . ILE A 1 87 ? -0.626 -6.726 15.927 1.00 72.31 87 ILE A O 1
ATOM 701 N N . LYS A 1 88 ? -0.617 -7.497 13.810 1.00 69.62 88 LYS A N 1
ATOM 702 C CA . LYS A 1 88 ? 0.126 -8.730 14.124 1.00 69.62 88 LYS A CA 1
ATOM 703 C C . LYS A 1 88 ? 1.572 -8.428 14.514 1.00 69.62 88 LYS A C 1
ATOM 705 O O . LYS A 1 88 ? 2.126 -9.163 15.326 1.00 69.62 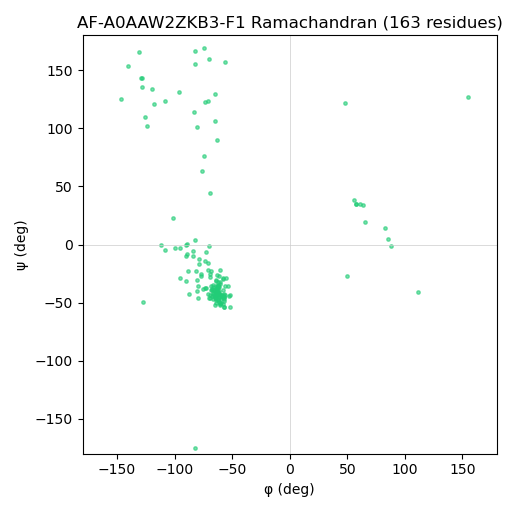88 LYS A O 1
ATOM 710 N N . ASN A 1 89 ? 2.153 -7.362 13.962 1.00 62.53 89 ASN A N 1
ATOM 711 C CA . ASN A 1 89 ? 3.566 -7.034 14.130 1.00 62.53 89 ASN A CA 1
ATOM 712 C C . ASN A 1 89 ? 3.842 -6.126 15.342 1.00 62.53 89 ASN A C 1
ATOM 714 O O . ASN A 1 89 ? 4.916 -6.261 15.923 1.00 62.53 89 ASN A O 1
ATOM 718 N N . ASP A 1 90 ? 2.899 -5.238 15.703 1.00 70.44 90 ASP A N 1
ATOM 719 C CA . ASP A 1 90 ? 2.715 -4.498 16.977 1.00 70.44 90 ASP A CA 1
ATOM 720 C C . ASP A 1 90 ? 1.935 -3.201 16.672 1.00 70.44 90 ASP A C 1
ATOM 722 O O . ASP A 1 90 ? 2.345 -2.405 15.829 1.00 70.44 90 ASP A O 1
ATOM 726 N N . VAL A 1 91 ? 0.828 -2.946 17.379 1.00 67.75 91 VAL A N 1
ATOM 727 C CA . VAL A 1 91 ? 0.002 -1.732 17.204 1.00 67.75 91 VAL A CA 1
ATOM 728 C C . VAL A 1 91 ? 0.808 -0.446 17.436 1.00 67.75 91 VAL A C 1
ATOM 730 O O . VAL A 1 91 ? 0.522 0.577 16.819 1.00 67.75 91 VAL A O 1
ATOM 733 N N . LYS A 1 92 ? 1.842 -0.488 18.283 1.00 68.44 92 LYS A N 1
ATOM 734 C CA . LYS A 1 92 ? 2.713 0.667 18.555 1.00 68.44 92 LYS A CA 1
ATOM 735 C C . LYS A 1 92 ? 3.669 1.008 17.412 1.00 68.44 92 LYS A C 1
ATOM 737 O O . LYS A 1 92 ? 4.367 2.006 17.488 1.00 68.44 92 LYS A O 1
ATOM 742 N N . LYS A 1 93 ? 3.736 0.182 16.365 1.00 77.44 93 LYS A N 1
ATOM 743 C CA . LYS A 1 93 ? 4.582 0.433 15.190 1.00 77.44 93 LYS A CA 1
ATOM 744 C C . LYS A 1 93 ? 3.809 1.011 14.010 1.00 77.44 93 LYS A C 1
ATOM 746 O O . LYS A 1 93 ? 4.425 1.329 13.000 1.00 77.44 93 LYS A O 1
ATOM 751 N N . VAL A 1 94 ? 2.486 1.163 14.124 1.00 79.94 94 VAL A N 1
ATOM 752 C CA . VAL A 1 94 ? 1.632 1.592 13.006 1.00 79.94 94 VAL A CA 1
ATOM 753 C C . VAL A 1 94 ? 2.085 2.937 12.437 1.00 79.94 94 VAL A C 1
ATOM 755 O O . VAL A 1 94 ? 2.173 3.055 11.221 1.00 79.94 94 VAL A O 1
ATOM 758 N N . GLY A 1 95 ? 2.434 3.915 13.281 1.00 83.25 95 GLY A N 1
ATOM 759 C CA . GLY A 1 95 ? 2.956 5.210 12.826 1.00 83.25 95 GLY A CA 1
ATOM 760 C C . GLY A 1 95 ? 4.202 5.070 11.948 1.00 83.25 95 GLY A C 1
ATOM 761 O O . GLY A 1 95 ? 4.200 5.507 10.800 1.00 83.25 95 GLY A O 1
ATOM 762 N N . GLY A 1 96 ? 5.220 4.362 12.449 1.00 86.44 96 GLY A N 1
ATOM 763 C CA . GLY A 1 96 ? 6.467 4.128 11.713 1.00 86.44 96 GLY A CA 1
ATOM 764 C C . GLY A 1 96 ? 6.279 3.334 10.417 1.00 86.44 96 GLY A C 1
ATOM 765 O O . GLY A 1 96 ? 6.893 3.665 9.409 1.00 86.44 96 GLY A O 1
ATOM 766 N N . VAL A 1 97 ? 5.384 2.339 10.405 1.00 86.62 97 VAL A N 1
ATOM 767 C CA . VAL A 1 97 ? 5.065 1.594 9.176 1.00 86.62 97 VAL A CA 1
ATOM 768 C C . VAL A 1 97 ? 4.378 2.498 8.148 1.00 86.62 97 VAL A C 1
ATOM 770 O O . VAL A 1 97 ? 4.690 2.428 6.964 1.00 86.62 97 VAL A O 1
ATOM 773 N N . VAL A 1 98 ? 3.478 3.392 8.571 1.00 88.06 98 VAL A N 1
ATOM 774 C CA . VAL A 1 98 ? 2.845 4.361 7.659 1.00 88.06 98 VAL A CA 1
ATOM 775 C C . VAL A 1 98 ? 3.875 5.319 7.050 1.00 88.06 98 VAL A C 1
ATOM 777 O O . VAL A 1 98 ? 3.767 5.650 5.867 1.00 88.06 98 VAL A O 1
ATOM 780 N N . ASP A 1 99 ? 4.892 5.728 7.806 1.00 89.25 99 ASP A N 1
ATOM 781 C CA . ASP A 1 99 ? 5.988 6.553 7.285 1.00 89.25 99 ASP A CA 1
ATOM 782 C C . ASP A 1 99 ? 6.869 5.796 6.277 1.00 89.25 99 ASP A C 1
ATOM 784 O O . ASP A 1 99 ? 7.253 6.353 5.243 1.00 89.25 99 ASP A O 1
ATOM 788 N N . GLU A 1 100 ? 7.136 4.513 6.526 1.00 89.75 100 GLU A N 1
ATOM 789 C CA . GLU A 1 100 ? 7.867 3.642 5.602 1.00 89.75 100 GLU A CA 1
ATOM 790 C C . GLU A 1 100 ? 7.092 3.433 4.292 1.00 89.75 100 GLU A C 1
ATOM 792 O O . GLU A 1 100 ? 7.639 3.650 3.209 1.00 89.75 100 GLU A O 1
ATOM 797 N N . ILE A 1 101 ? 5.787 3.141 4.379 1.00 90.81 101 ILE A N 1
ATOM 798 C CA . ILE A 1 101 ? 4.883 3.053 3.220 1.00 90.81 101 ILE A CA 1
ATOM 799 C C . ILE A 1 101 ? 4.894 4.371 2.436 1.00 90.81 101 ILE A C 1
ATOM 801 O O . ILE A 1 101 ? 4.979 4.372 1.211 1.00 90.81 101 ILE A O 1
ATOM 805 N N . SER A 1 102 ? 4.814 5.512 3.126 1.00 90.00 102 SER A N 1
ATOM 806 C CA . SER A 1 102 ? 4.833 6.837 2.496 1.00 90.00 102 SER A CA 1
ATOM 807 C C . SER A 1 102 ? 6.150 7.096 1.754 1.00 90.00 102 SER A C 1
ATOM 809 O O . SER A 1 102 ? 6.145 7.623 0.642 1.00 90.00 102 SER A O 1
ATOM 811 N N . THR A 1 103 ? 7.283 6.694 2.327 1.00 89.81 103 THR A N 1
ATOM 812 C CA . THR A 1 103 ? 8.605 6.828 1.693 1.00 89.81 103 THR A CA 1
ATOM 813 C C . THR A 1 103 ? 8.720 5.938 0.457 1.00 89.81 103 THR A C 1
ATOM 815 O O . THR A 1 103 ? 9.098 6.417 -0.612 1.00 89.81 103 THR A O 1
ATOM 818 N N . LEU A 1 104 ? 8.319 4.667 0.562 1.00 90.00 104 LEU A N 1
ATOM 819 C CA . LEU A 1 104 ? 8.338 3.741 -0.570 1.00 90.00 104 LEU A CA 1
ATOM 820 C C . LEU A 1 104 ? 7.422 4.209 -1.708 1.00 90.00 104 LEU A C 1
ATOM 822 O O . LEU A 1 104 ? 7.802 4.132 -2.874 1.00 90.00 104 LEU A O 1
ATOM 826 N N . TYR A 1 105 ? 6.243 4.735 -1.372 1.00 90.88 105 TYR A N 1
ATOM 827 C CA . TYR A 1 105 ? 5.300 5.291 -2.341 1.00 90.88 105 TYR A CA 1
ATOM 828 C C . TYR A 1 105 ? 5.910 6.421 -3.167 1.00 90.88 105 TYR A C 1
ATOM 830 O O . TYR A 1 105 ? 5.667 6.507 -4.364 1.00 90.88 105 TYR A O 1
ATOM 838 N N . GLU A 1 106 ? 6.720 7.278 -2.550 1.00 89.94 106 GLU A N 1
ATOM 839 C CA . GLU A 1 106 ? 7.382 8.391 -3.233 1.00 89.94 106 GLU A CA 1
ATOM 840 C C . GLU A 1 106 ? 8.348 7.903 -4.316 1.00 89.94 106 GLU A C 1
ATOM 842 O O . GLU A 1 106 ? 8.327 8.405 -5.442 1.00 89.94 106 GLU A O 1
ATOM 847 N N . ASN A 1 107 ? 9.126 6.868 -3.994 1.00 88.50 107 ASN A N 1
ATOM 848 C CA . ASN A 1 107 ? 9.980 6.211 -4.972 1.00 88.50 107 ASN A CA 1
ATOM 849 C C . ASN A 1 107 ? 9.114 5.568 -6.056 1.00 88.50 107 ASN A C 1
ATOM 851 O O . ASN A 1 107 ? 9.293 5.865 -7.231 1.00 88.50 107 ASN A O 1
ATOM 855 N N . TYR A 1 108 ? 8.106 4.785 -5.677 1.00 90.81 108 TYR A N 1
ATOM 856 C CA . TYR A 1 108 ? 7.209 4.101 -6.607 1.00 90.81 108 TYR A CA 1
ATOM 857 C C . TYR A 1 108 ? 6.594 5.035 -7.664 1.00 90.81 108 TYR A C 1
ATOM 859 O O . TYR A 1 108 ? 6.762 4.808 -8.862 1.00 90.81 108 TYR A O 1
ATOM 867 N N . ILE A 1 109 ? 5.958 6.136 -7.248 1.00 90.00 109 ILE A N 1
ATOM 868 C CA . ILE A 1 109 ? 5.315 7.068 -8.189 1.00 90.00 109 ILE A CA 1
ATOM 869 C C . ILE A 1 109 ? 6.314 7.826 -9.065 1.00 90.00 109 ILE A C 1
ATOM 871 O O . ILE A 1 109 ? 5.951 8.303 -10.136 1.00 90.00 109 ILE A O 1
ATOM 875 N N . SER A 1 110 ? 7.571 7.962 -8.630 1.00 90.50 110 SER A N 1
ATOM 876 C CA . SER A 1 110 ? 8.604 8.596 -9.454 1.00 90.50 110 SER A CA 1
ATOM 877 C C . SER A 1 110 ? 8.987 7.734 -10.669 1.00 90.50 110 SER A C 1
ATOM 879 O O . SER A 1 110 ? 9.394 8.269 -11.707 1.00 90.50 110 SER A O 1
ATOM 881 N N . TYR A 1 111 ? 8.789 6.412 -10.565 1.00 90.81 111 TYR A N 1
ATOM 882 C CA . TYR A 1 111 ? 9.026 5.442 -11.635 1.00 90.81 111 TYR A CA 1
ATOM 883 C C . TYR A 1 111 ? 7.761 5.113 -12.443 1.00 90.81 111 TYR A C 1
ATOM 885 O O . TYR A 1 111 ? 7.879 4.874 -13.650 1.00 90.81 111 TYR A O 1
ATOM 893 N N . ASP A 1 112 ? 6.561 5.194 -11.855 1.00 90.00 112 ASP A N 1
ATOM 894 C CA . ASP A 1 112 ? 5.277 5.116 -12.578 1.00 90.00 112 ASP A CA 1
ATOM 895 C C . ASP A 1 112 ? 4.950 6.430 -13.317 1.00 90.00 112 ASP A C 1
ATOM 897 O O . ASP A 1 112 ? 3.974 7.130 -13.045 1.00 90.00 112 ASP A O 1
ATOM 901 N N . LYS A 1 113 ? 5.800 6.791 -14.281 1.00 81.31 113 LYS A N 1
ATOM 902 C CA . LYS A 1 113 ? 5.681 8.038 -15.060 1.00 81.31 113 LYS A CA 1
ATOM 903 C C . LYS A 1 113 ? 4.409 8.119 -15.898 1.00 81.31 113 LYS A C 1
ATOM 905 O O . LYS A 1 113 ? 3.962 9.219 -16.218 1.00 81.31 113 LYS A O 1
ATOM 910 N N . ASP A 1 114 ? 3.859 6.967 -16.264 1.00 84.50 114 ASP A N 1
ATOM 911 C CA . ASP A 1 114 ? 2.648 6.875 -17.074 1.00 84.50 114 ASP A CA 1
ATOM 912 C C . ASP A 1 114 ? 1.375 6.999 -16.216 1.00 84.50 114 ASP A C 1
ATOM 914 O O . ASP A 1 114 ? 0.286 7.127 -16.775 1.00 84.50 114 ASP A O 1
ATOM 918 N N . GLY A 1 115 ? 1.500 6.964 -14.881 1.00 82.69 115 GLY A N 1
ATOM 919 C CA . GLY A 1 115 ? 0.381 7.047 -13.941 1.00 82.69 115 GLY A CA 1
ATOM 920 C C . GLY A 1 115 ? -0.585 5.872 -14.065 1.00 82.69 115 GLY A C 1
ATOM 921 O O . GLY A 1 115 ? -1.795 6.058 -13.938 1.00 82.69 115 GLY A O 1
ATOM 922 N N . LYS A 1 116 ? -0.065 4.681 -14.378 1.00 82.94 116 LYS A N 1
ATOM 923 C CA . LYS A 1 116 ? -0.877 3.475 -14.594 1.00 82.94 116 LYS A CA 1
ATOM 924 C C . LYS A 1 116 ? -1.327 2.827 -13.287 1.00 82.94 116 LYS A C 1
ATOM 926 O O . LYS A 1 116 ? -2.243 2.011 -13.314 1.00 82.94 116 LYS A O 1
ATOM 931 N N . GLY A 1 117 ? -0.691 3.176 -12.171 1.00 85.19 117 GLY A N 1
ATOM 932 C CA . GLY A 1 117 ? -0.911 2.566 -10.864 1.00 85.19 117 GLY A CA 1
ATOM 933 C C . GLY A 1 117 ? -0.044 1.330 -10.610 1.00 85.19 117 GLY A C 1
ATOM 934 O O . GLY A 1 117 ? -0.096 0.791 -9.508 1.00 85.19 117 GLY A O 1
ATOM 935 N N . TYR A 1 118 ? 0.783 0.913 -11.575 1.00 90.19 118 TYR A N 1
ATOM 936 C CA . TYR A 1 118 ? 1.696 -0.234 -11.502 1.00 90.19 118 TYR A CA 1
ATOM 937 C C . TYR A 1 118 ? 3.043 0.067 -12.163 1.00 90.19 118 TYR A C 1
ATOM 939 O O . TYR A 1 118 ? 3.126 0.874 -13.091 1.00 90.19 118 TYR A O 1
ATOM 947 N N . LEU A 1 119 ? 4.097 -0.623 -11.725 1.00 93.94 119 LEU A N 1
ATOM 948 C CA . LEU A 1 119 ? 5.389 -0.626 -12.409 1.00 93.94 119 LEU A CA 1
ATOM 949 C C . LEU A 1 119 ? 5.489 -1.840 -13.326 1.00 93.94 119 LEU A C 1
ATOM 951 O O . LEU A 1 119 ? 5.270 -2.969 -12.907 1.00 93.94 119 LEU A O 1
ATOM 955 N N . ASN A 1 120 ? 5.882 -1.636 -14.577 1.00 94.19 120 ASN A N 1
ATOM 956 C CA . ASN A 1 120 ? 6.337 -2.753 -15.399 1.00 94.19 120 ASN A CA 1
ATOM 957 C C . ASN A 1 120 ? 7.745 -3.212 -14.968 1.00 94.19 120 ASN A C 1
ATOM 959 O O . ASN A 1 120 ? 8.452 -2.521 -14.229 1.00 94.19 120 ASN A O 1
ATOM 963 N N . HIS A 1 121 ? 8.185 -4.364 -15.475 1.00 94.44 121 HIS A N 1
ATOM 964 C CA . HIS A 1 121 ? 9.485 -4.948 -15.128 1.00 94.44 121 HIS A CA 1
ATOM 965 C C . HIS A 1 121 ? 10.677 -4.021 -15.379 1.00 94.44 121 HIS A C 1
ATOM 967 O O . HIS A 1 121 ? 11.635 -4.044 -14.611 1.00 94.44 121 HIS A O 1
ATOM 973 N N . ASP A 1 122 ? 10.649 -3.203 -16.429 1.00 93.62 122 ASP A N 1
ATOM 974 C CA . ASP A 1 122 ? 11.758 -2.298 -16.727 1.00 93.62 122 ASP A CA 1
ATOM 975 C C . ASP A 1 122 ? 11.767 -1.096 -15.777 1.00 93.62 122 ASP A C 1
ATOM 977 O O . ASP A 1 122 ? 12.827 -0.714 -15.285 1.00 93.62 122 ASP A O 1
ATOM 981 N N . GLN A 1 123 ? 10.594 -0.559 -15.429 1.00 94.50 123 GLN A N 1
ATOM 982 C CA . GLN A 1 123 ? 10.467 0.479 -14.402 1.00 94.50 123 GLN A CA 1
ATOM 983 C C . GLN A 1 123 ? 10.927 -0.027 -13.029 1.00 94.50 123 GLN A C 1
ATOM 985 O O . GLN A 1 123 ? 11.641 0.684 -12.322 1.00 94.50 123 GLN A O 1
ATOM 990 N N . PHE A 1 124 ? 10.574 -1.262 -12.664 1.00 94.25 124 PHE A N 1
ATOM 991 C CA . PHE A 1 124 ? 11.030 -1.864 -11.413 1.00 94.25 124 PHE A CA 1
ATOM 992 C C . PHE A 1 124 ? 12.537 -2.137 -11.398 1.00 94.25 124 PHE A C 1
ATOM 994 O O . PHE A 1 124 ? 13.169 -1.890 -10.378 1.00 94.25 124 PHE A O 1
ATOM 1001 N N . LYS A 1 125 ? 13.151 -2.579 -12.507 1.00 93.44 125 LYS A N 1
ATOM 1002 C CA . LYS A 1 125 ? 14.622 -2.712 -12.582 1.00 93.44 125 LYS A CA 1
ATOM 1003 C C . LYS A 1 125 ? 15.312 -1.387 -12.285 1.00 93.44 125 LYS A C 1
ATOM 1005 O O . LYS A 1 125 ? 16.247 -1.358 -11.497 1.00 93.44 125 LYS A O 1
ATOM 1010 N N . MET A 1 126 ? 14.820 -0.291 -12.864 1.00 92.31 126 MET A N 1
ATOM 1011 C CA . MET A 1 126 ? 15.382 1.034 -12.597 1.00 92.31 126 MET A CA 1
ATOM 1012 C C . MET A 1 126 ? 15.252 1.419 -11.116 1.00 92.31 126 MET A C 1
ATOM 1014 O O . MET A 1 126 ? 16.229 1.866 -10.523 1.00 92.31 126 MET A O 1
ATOM 1018 N N . LEU A 1 127 ? 14.081 1.191 -10.507 1.00 91.75 127 LEU A N 1
ATOM 1019 C CA . LEU A 1 127 ? 13.862 1.388 -9.068 1.00 91.75 127 LEU A CA 1
ATOM 1020 C C . LEU A 1 127 ? 14.828 0.537 -8.221 1.00 91.75 127 LEU A C 1
ATOM 1022 O O . LEU A 1 127 ? 15.412 1.032 -7.261 1.00 91.75 127 LEU A O 1
ATOM 1026 N N . TRP A 1 128 ? 14.997 -0.740 -8.571 1.00 91.19 128 TRP A N 1
ATOM 1027 C CA . TRP A 1 128 ? 15.856 -1.701 -7.874 1.00 91.19 128 TRP A CA 1
ATOM 1028 C C . TRP A 1 128 ? 17.321 -1.254 -7.857 1.00 91.19 128 TRP A C 1
ATOM 1030 O O . TRP A 1 128 ? 17.961 -1.283 -6.802 1.00 91.19 128 TRP A O 1
ATOM 1040 N N . GLU A 1 129 ? 17.826 -0.797 -9.004 1.00 91.50 129 GLU A N 1
ATOM 1041 C CA . GLU A 1 129 ? 19.185 -0.271 -9.155 1.00 91.50 129 GLU A CA 1
ATOM 1042 C C . GLU A 1 129 ? 19.388 1.041 -8.387 1.00 91.50 129 GLU A C 1
ATOM 1044 O O . GLU A 1 129 ? 20.409 1.215 -7.723 1.00 91.50 129 GLU A O 1
ATOM 1049 N N . ASP A 1 130 ? 18.409 1.948 -8.420 1.00 89.81 130 ASP A N 1
ATOM 1050 C CA . ASP A 1 130 ? 18.473 3.240 -7.722 1.00 89.81 130 ASP A CA 1
ATOM 1051 C C . ASP A 1 130 ? 18.414 3.086 -6.192 1.00 89.81 130 ASP A C 1
ATOM 1053 O O . ASP A 1 130 ? 19.030 3.847 -5.447 1.00 89.81 130 ASP A O 1
ATOM 1057 N N . MET A 1 131 ? 17.766 2.022 -5.707 1.00 85.56 131 MET A N 1
ATOM 1058 C CA . MET A 1 131 ? 17.848 1.585 -4.308 1.00 85.56 131 MET A CA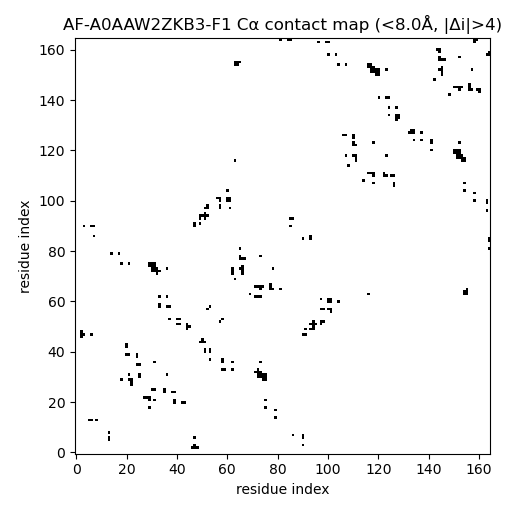 1
ATOM 1059 C C . MET A 1 131 ? 19.218 0.987 -3.931 1.00 85.56 131 MET A C 1
ATOM 1061 O O . MET A 1 131 ? 19.428 0.617 -2.775 1.00 85.56 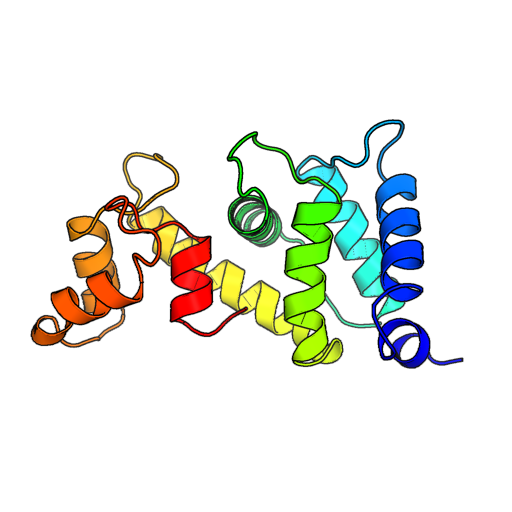131 MET A O 1
ATOM 1065 N N . GLY A 1 132 ? 20.159 0.899 -4.877 1.00 88.31 132 GLY A N 1
ATOM 1066 C CA . GLY A 1 132 ? 21.517 0.401 -4.667 1.00 88.31 132 GLY A CA 1
ATOM 1067 C C . GLY A 1 132 ? 21.643 -1.121 -4.709 1.00 88.31 132 GLY A C 1
ATOM 1068 O O . GLY A 1 132 ? 22.671 -1.652 -4.280 1.00 88.31 132 GLY A O 1
ATOM 1069 N N . ASN A 1 133 ? 20.623 -1.833 -5.199 1.00 89.88 133 ASN A N 1
ATOM 1070 C CA . ASN A 1 133 ? 20.686 -3.283 -5.342 1.00 89.88 133 ASN A CA 1
ATOM 1071 C C . ASN A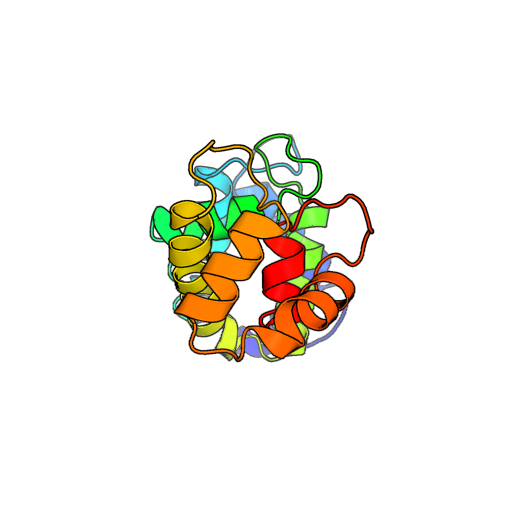 1 133 ? 21.416 -3.688 -6.630 1.00 89.88 133 ASN A C 1
ATOM 1073 O O . ASN A 1 133 ? 21.461 -2.946 -7.610 1.00 89.88 133 ASN A O 1
ATOM 1077 N N . ASP A 1 134 ? 21.977 -4.898 -6.636 1.00 92.06 134 ASP A N 1
ATOM 1078 C CA . ASP A 1 134 ? 22.738 -5.409 -7.777 1.00 92.06 134 ASP A CA 1
ATOM 1079 C C . ASP A 1 134 ? 21.798 -5.735 -8.967 1.00 92.06 134 ASP A C 1
ATOM 1081 O O . ASP A 1 134 ? 20.875 -6.552 -8.813 1.00 92.06 134 ASP A O 1
ATOM 1085 N N . PRO A 1 135 ? 22.032 -5.133 -10.156 1.00 90.62 135 PRO A N 1
ATOM 1086 C CA . PRO A 1 135 ? 21.250 -5.385 -11.369 1.00 90.62 135 PRO A CA 1
ATOM 1087 C C . PRO A 1 135 ? 21.180 -6.864 -11.777 1.00 90.62 135 PRO A C 1
ATOM 1089 O O . PRO A 1 135 ? 20.203 -7.295 -12.389 1.00 90.62 135 PRO A O 1
ATOM 1092 N N . CYS A 1 136 ? 22.201 -7.661 -11.445 1.00 91.25 136 CYS A N 1
ATOM 1093 C CA . CYS A 1 136 ? 22.284 -9.078 -11.801 1.00 91.25 136 CYS A CA 1
ATOM 1094 C C . CYS A 1 136 ? 21.124 -9.893 -11.204 1.00 91.25 136 CYS A C 1
ATOM 1096 O O . CYS A 1 136 ? 20.612 -10.812 -11.845 1.00 91.25 136 CYS A O 1
ATOM 1098 N N . PHE A 1 137 ? 20.659 -9.514 -10.010 1.00 92.06 137 PHE A N 1
ATOM 1099 C CA . PHE A 1 137 ? 19.551 -10.182 -9.324 1.00 92.06 137 PHE A CA 1
ATOM 1100 C C . PHE A 1 137 ? 18.177 -9.608 -9.681 1.00 92.06 137 PHE A C 1
ATOM 1102 O O . PHE A 1 137 ? 17.168 -10.110 -9.194 1.00 92.06 137 PHE A O 1
ATOM 1109 N N . ALA A 1 138 ? 18.090 -8.596 -10.550 1.00 92.12 138 ALA A N 1
ATOM 1110 C CA . ALA A 1 138 ? 16.821 -7.925 -10.821 1.00 92.12 138 ALA A CA 1
ATOM 1111 C C . ALA A 1 138 ? 15.762 -8.866 -11.427 1.00 92.12 138 ALA A C 1
ATOM 1113 O O . ALA A 1 138 ? 14.585 -8.754 -11.105 1.00 92.12 138 ALA A O 1
ATOM 1114 N N . ALA A 1 139 ? 16.162 -9.830 -12.265 1.00 91.75 139 ALA A N 1
ATOM 1115 C CA . ALA A 1 139 ? 15.233 -10.819 -12.821 1.00 91.75 139 ALA A CA 1
ATOM 1116 C C . ALA A 1 139 ? 14.665 -11.767 -11.749 1.00 91.75 139 ALA A C 1
ATOM 1118 O O . ALA A 1 139 ? 13.496 -12.141 -11.805 1.00 91.75 139 ALA A O 1
ATOM 1119 N N . GLU A 1 140 ? 15.483 -12.144 -10.764 1.00 92.75 140 GLU A N 1
ATOM 1120 C CA . GLU A 1 140 ? 15.044 -12.953 -9.625 1.00 92.75 140 GLU A CA 1
ATOM 1121 C C . GLU A 1 140 ? 14.140 -12.138 -8.695 1.00 92.75 140 GLU A C 1
ATOM 1123 O O . GLU A 1 140 ? 13.082 -12.619 -8.296 1.00 92.75 140 GLU A O 1
ATOM 1128 N N . ALA A 1 141 ? 14.505 -10.879 -8.433 1.00 92.81 141 ALA A N 1
ATOM 1129 C CA . ALA A 1 141 ? 13.693 -9.948 -7.658 1.00 92.81 141 ALA A CA 1
ATOM 1130 C C . ALA A 1 141 ? 12.318 -9.724 -8.301 1.00 92.81 141 ALA A C 1
ATOM 1132 O O . ALA A 1 141 ? 11.316 -9.774 -7.599 1.00 92.81 141 ALA A O 1
ATOM 1133 N N . ILE A 1 142 ? 12.249 -9.557 -9.626 1.00 94.19 142 ILE A N 1
ATOM 1134 C CA . ILE A 1 142 ? 10.977 -9.457 -10.356 1.00 94.19 142 ILE A CA 1
ATOM 1135 C C . ILE A 1 142 ? 10.124 -10.701 -10.126 1.00 94.19 142 ILE A C 1
ATOM 1137 O O . ILE A 1 142 ? 8.980 -10.565 -9.722 1.00 94.19 142 ILE A O 1
ATOM 1141 N N . ASN A 1 143 ? 10.678 -11.902 -10.318 1.00 92.75 143 ASN A N 1
ATOM 1142 C CA . ASN A 1 143 ? 9.920 -13.144 -10.122 1.00 92.75 143 ASN A CA 1
ATOM 1143 C C . ASN A 1 143 ? 9.415 -13.320 -8.682 1.00 92.75 143 ASN A C 1
ATOM 1145 O O . ASN A 1 143 ? 8.439 -14.031 -8.458 1.00 92.75 143 ASN A O 1
ATOM 1149 N N . TYR A 1 144 ? 10.112 -12.733 -7.709 1.00 92.38 144 TYR A N 1
ATOM 1150 C CA . TYR A 1 144 ? 9.703 -12.748 -6.311 1.00 92.38 144 TYR A CA 1
ATOM 1151 C C . TYR A 1 144 ? 8.630 -11.695 -5.998 1.00 92.38 144 TYR A C 1
ATOM 1153 O O . TYR A 1 144 ? 7.716 -11.969 -5.223 1.00 92.38 144 TYR A O 1
ATOM 1161 N N . VAL A 1 145 ? 8.754 -10.496 -6.573 1.00 94.25 145 VAL A N 1
ATOM 1162 C CA . VAL A 1 145 ? 7.862 -9.358 -6.309 1.00 94.25 145 VAL A CA 1
ATOM 1163 C C . VAL A 1 145 ? 6.551 -9.492 -7.088 1.00 94.25 145 VAL A C 1
ATOM 1165 O O . VAL A 1 145 ? 5.496 -9.310 -6.493 1.00 94.25 145 VAL A O 1
ATOM 1168 N N . ASP A 1 146 ? 6.604 -9.838 -8.378 1.00 95.06 146 ASP A N 1
ATOM 1169 C CA . ASP A 1 146 ? 5.439 -10.113 -9.236 1.00 95.06 146 ASP A CA 1
ATOM 1170 C C . ASP A 1 146 ? 4.842 -11.485 -8.877 1.00 95.06 146 ASP A C 1
ATOM 1172 O O . ASP A 1 146 ? 5.081 -12.506 -9.530 1.00 95.06 146 ASP A O 1
ATOM 1176 N N . ALA A 1 147 ? 4.127 -11.517 -7.754 1.00 91.44 147 ALA A N 1
ATOM 1177 C CA . ALA A 1 147 ? 3.634 -12.738 -7.133 1.00 91.44 147 ALA A CA 1
ATOM 1178 C C . ALA A 1 147 ? 2.401 -13.303 -7.848 1.00 91.44 147 ALA A C 1
ATOM 1180 O O . ALA A 1 147 ? 2.138 -14.507 -7.760 1.00 91.44 147 ALA A O 1
ATOM 1181 N N . ASN A 1 148 ? 1.619 -12.448 -8.512 1.00 92.31 148 ASN A N 1
ATOM 1182 C CA . ASN A 1 148 ? 0.450 -12.869 -9.282 1.00 92.31 148 ASN A CA 1
ATOM 1183 C C . ASN A 1 148 ? 0.789 -13.199 -10.758 1.00 92.31 148 ASN A C 1
ATOM 1185 O O . ASN A 1 148 ? -0.041 -13.810 -11.438 1.00 92.31 148 ASN A O 1
ATOM 1189 N N . HIS A 1 149 ? 2.008 -12.876 -11.208 1.00 92.19 149 HIS A N 1
ATOM 1190 C CA . HIS A 1 149 ? 2.538 -13.111 -12.552 1.00 92.19 149 HIS A CA 1
ATOM 1191 C C . HIS A 1 149 ? 1.759 -12.403 -13.671 1.00 92.19 149 HIS A C 1
ATOM 1193 O O . HIS A 1 149 ? 1.627 -12.935 -14.782 1.00 92.19 149 HIS A O 1
ATOM 1199 N N . ASP A 1 150 ? 1.232 -11.208 -13.402 1.00 94.75 150 ASP A N 1
ATOM 1200 C CA . ASP A 1 150 ? 0.548 -10.382 -14.401 1.00 94.75 150 ASP A CA 1
ATOM 1201 C C . ASP A 1 150 ? 1.496 -9.418 -15.149 1.00 94.75 150 ASP A C 1
ATOM 1203 O O . ASP A 1 150 ? 1.083 -8.768 -16.118 1.00 94.75 150 ASP A O 1
ATOM 1207 N N . ASN A 1 151 ? 2.793 -9.430 -14.813 1.00 93.12 151 ASN A N 1
ATOM 1208 C CA . ASN A 1 151 ? 3.844 -8.531 -15.307 1.00 93.12 151 ASN A CA 1
ATOM 1209 C C . ASN A 1 151 ? 3.667 -7.060 -14.888 1.00 93.12 151 ASN A C 1
ATOM 1211 O O . ASN A 1 151 ? 4.228 -6.153 -15.523 1.00 93.12 151 ASN A O 1
ATOM 1215 N N . GLN A 1 152 ? 2.875 -6.811 -13.849 1.00 93.75 152 GLN A N 1
ATOM 1216 C CA . GLN A 1 152 ? 2.600 -5.507 -13.270 1.00 93.75 152 GLN A CA 1
ATOM 1217 C C . GLN A 1 152 ? 2.916 -5.563 -11.781 1.00 93.75 152 GLN A C 1
ATOM 1219 O O . GLN A 1 152 ? 2.201 -6.144 -10.984 1.00 93.75 152 GLN A O 1
ATOM 1224 N N . ILE A 1 153 ? 3.985 -4.887 -11.381 1.00 93.44 153 ILE A N 1
ATOM 1225 C CA . ILE A 1 153 ? 4.361 -4.791 -9.977 1.00 93.44 153 ILE A CA 1
ATOM 1226 C C . ILE A 1 153 ? 3.490 -3.716 -9.337 1.00 93.44 153 ILE A C 1
ATOM 1228 O O . ILE A 1 153 ? 3.727 -2.513 -9.504 1.00 93.44 153 ILE A O 1
ATOM 1232 N N . SER A 1 154 ? 2.463 -4.172 -8.627 1.00 92.50 154 SER A N 1
ATOM 1233 C CA . SER A 1 154 ? 1.574 -3.327 -7.837 1.00 92.50 154 SER A CA 1
ATOM 1234 C C . SER A 1 154 ? 2.288 -2.758 -6.609 1.00 92.50 154 SER A C 1
ATOM 1236 O O . SER A 1 154 ? 3.281 -3.297 -6.104 1.00 92.50 154 SER A O 1
ATOM 1238 N N . PHE A 1 155 ? 1.752 -1.668 -6.057 1.00 91.56 155 PHE A N 1
ATOM 1239 C CA . PHE A 1 155 ? 2.286 -1.105 -4.818 1.00 91.56 155 PHE A CA 1
ATOM 1240 C C . PHE A 1 155 ? 2.157 -2.094 -3.646 1.00 91.56 155 PHE A C 1
ATOM 1242 O O . PHE A 1 155 ? 3.034 -2.154 -2.782 1.00 91.56 155 PHE A O 1
ATOM 1249 N N . GLN A 1 156 ? 1.105 -2.922 -3.643 1.00 90.00 156 GLN A N 1
ATOM 1250 C CA . GLN A 1 156 ? 0.907 -3.964 -2.635 1.00 90.00 156 GLN A CA 1
ATOM 1251 C C . GLN A 1 156 ? 1.995 -5.035 -2.678 1.00 90.00 156 GLN A C 1
ATOM 1253 O O . GLN A 1 156 ? 2.530 -5.404 -1.630 1.00 90.00 156 GLN A O 1
ATOM 1258 N N . GLU A 1 157 ? 2.334 -5.523 -3.869 1.00 92.25 157 GLU A N 1
ATOM 1259 C CA . GLU A 1 157 ? 3.405 -6.501 -4.066 1.00 92.25 157 GLU A CA 1
ATOM 1260 C C . GLU A 1 157 ? 4.752 -5.961 -3.615 1.00 92.25 157 GLU A C 1
ATOM 1262 O O . GLU A 1 157 ? 5.484 -6.645 -2.899 1.00 92.25 157 GLU A O 1
ATOM 1267 N N . LEU A 1 158 ? 5.039 -4.698 -3.932 1.00 91.00 158 LEU A N 1
ATOM 1268 C CA . LEU A 1 158 ? 6.258 -4.046 -3.482 1.00 91.00 158 LEU A CA 1
ATOM 1269 C C . LEU A 1 158 ? 6.315 -3.949 -1.948 1.00 91.00 158 LEU A C 1
ATOM 1271 O O . LEU A 1 158 ? 7.316 -4.325 -1.345 1.00 91.00 158 LEU A O 1
ATOM 1275 N N . CYS A 1 159 ? 5.240 -3.517 -1.282 1.00 89.81 159 CYS A N 1
ATOM 1276 C CA . CYS A 1 159 ? 5.213 -3.456 0.184 1.00 89.81 159 CYS A CA 1
ATOM 1277 C C . CYS A 1 159 ? 5.393 -4.833 0.846 1.00 89.81 159 CYS A C 1
ATOM 1279 O O . CYS A 1 159 ? 6.047 -4.930 1.887 1.00 89.81 159 CYS A O 1
ATOM 1281 N N . ILE A 1 160 ? 4.832 -5.893 0.255 1.00 87.94 160 ILE A N 1
ATOM 1282 C CA . ILE A 1 160 ? 5.000 -7.268 0.745 1.00 87.94 160 ILE A CA 1
ATOM 1283 C C . ILE A 1 160 ? 6.444 -7.737 0.536 1.00 87.94 160 ILE A C 1
ATOM 1285 O O . ILE A 1 160 ? 7.052 -8.271 1.462 1.00 87.94 160 ILE A O 1
ATOM 1289 N N . ALA A 1 161 ? 7.017 -7.509 -0.648 1.00 88.56 161 ALA A N 1
ATOM 1290 C CA . ALA A 1 161 ? 8.375 -7.933 -0.971 1.00 88.56 161 ALA A CA 1
ATOM 1291 C C . ALA A 1 161 ? 9.430 -7.275 -0.067 1.00 88.56 161 ALA A C 1
ATOM 1293 O O . ALA A 1 161 ? 10.391 -7.930 0.333 1.00 88.56 161 ALA A O 1
ATOM 1294 N N . PHE A 1 162 ? 9.213 -6.013 0.314 1.00 86.31 162 PHE A N 1
ATOM 1295 C CA . PHE A 1 162 ? 10.065 -5.269 1.249 1.00 86.31 162 PHE A CA 1
ATOM 1296 C C . PHE A 1 162 ? 9.749 -5.562 2.728 1.00 86.31 162 PHE A C 1
ATOM 1298 O O . PHE A 1 162 ? 10.365 -4.979 3.616 1.00 86.31 162 PHE A O 1
ATOM 1305 N N . ASN A 1 163 ? 8.824 -6.490 3.006 1.00 85.62 163 ASN A N 1
ATOM 1306 C CA . ASN A 1 163 ? 8.426 -6.913 4.349 1.00 85.62 163 ASN A CA 1
ATOM 1307 C C . ASN A 1 163 ? 7.912 -5.752 5.229 1.00 85.62 163 ASN A C 1
ATOM 1309 O O . ASN A 1 163 ? 8.125 -5.732 6.444 1.00 85.62 163 ASN A O 1
ATOM 1313 N N . ILE A 1 164 ? 7.222 -4.793 4.603 1.00 83.19 164 ILE A N 1
ATOM 1314 C CA . ILE A 1 164 ? 6.587 -3.652 5.278 1.00 83.19 164 ILE A CA 1
ATOM 1315 C C . ILE A 1 164 ? 5.244 -4.075 5.900 1.00 83.19 164 ILE A C 1
ATOM 1317 O O . ILE A 1 164 ? 4.882 -3.600 6.981 1.00 83.19 164 ILE A O 1
ATOM 1321 N N . ILE A 1 165 ? 4.504 -4.982 5.240 1.00 78.25 165 ILE A N 1
ATOM 1322 C CA . ILE A 1 165 ? 3.162 -5.447 5.652 1.00 78.25 165 ILE A CA 1
ATOM 1323 C C . ILE A 1 165 ? 2.955 -6.959 5.559 1.00 78.25 165 ILE A C 1
ATOM 1325 O O . ILE A 1 165 ? 3.600 -7.617 4.719 1.00 78.25 165 ILE A O 1
#

pLDDT: mean 84.04, std 12.0, range [42.28, 95.06]

Solvent-accessible surface area (backbone atoms only — not comparable to full-atom values): 9252 Å² total; per-residue (Å²): 130,65,49,62,66,67,70,68,62,67,90,52,64,41,50,52,52,50,50,51,50,51,50,73,58,31,91,89,50,72,49,29,46,74,68,32,49,45,49,40,49,51,56,46,23,65,53,61,73,42,73,55,69,68,48,74,63,29,42,51,36,48,47,58,49,35,27,80,83,68,80,79,43,36,39,53,66,39,48,48,54,53,49,58,48,46,51,74,79,38,69,87,45,48,28,62,46,45,52,50,48,30,53,53,39,55,56,50,55,69,55,28,76,84,69,77,75,40,29,40,69,68,43,44,45,53,52,43,41,74,73,70,46,66,69,87,49,40,68,60,51,46,63,64,32,33,73,87,68,80,66,51,39,35,61,47,35,51,37,43,65,71,66,71,90

Organism: NCBI:txid1008807

Nearest PDB structures (foldseek):
  5f6t-assembly1_A  TM=3.818E-01  e=8.279E-03  Doryteuthis pealeii
  4ndb-assembly2_B  TM=3.638E-01  e=9.731E-03  Doryteuthis pealeii
  4mn0-assembly1_A  TM=3.780E-01  e=9.221E-03  Beroe abyssicola
  4ndc-assembly2_B  TM=3.593E-01  e=7.845E-03  Doryteuthis pealeii
  4ndd-assembly2_B  TM=3.339E-01  e=1.580E-02  Doryteuthis pealeii

Mean predicted aligned error: 6.77 Å

Radius of gyration: 16.72 Å; Cα contacts (8 Å, |Δi|>4): 181; chains: 1; bounding box: 47×27×48 Å